Protein AF-A0A940U8F2-F1 (afdb_monomer_lite)

Structure (mmCIF, N/CA/C/O backbone):
data_AF-A0A940U8F2-F1
#
_entry.id   AF-A0A940U8F2-F1
#
loop_
_atom_site.group_PDB
_atom_site.id
_atom_site.type_symbol
_atom_site.label_atom_id
_atom_site.label_alt_id
_atom_site.label_comp_id
_atom_site.label_asym_id
_atom_site.label_entity_id
_atom_site.label_seq_id
_atom_site.pdbx_PDB_ins_code
_atom_site.Cartn_x
_atom_site.Cartn_y
_atom_site.Cartn_z
_atom_site.occupancy
_atom_site.B_iso_or_equiv
_atom_site.auth_seq_id
_atom_site.auth_comp_id
_atom_site.auth_asym_id
_atom_site.auth_atom_id
_atom_site.pdbx_PDB_model_num
ATOM 1 N N . MET A 1 1 ? 8.441 5.798 25.874 1.00 59.75 1 MET A N 1
ATOM 2 C CA . MET A 1 1 ? 7.255 6.318 25.148 1.00 59.75 1 MET A CA 1
ATOM 3 C C . MET A 1 1 ? 6.349 7.034 26.138 1.00 59.75 1 MET A C 1
ATOM 5 O O . MET A 1 1 ? 6.084 6.470 27.190 1.00 59.75 1 MET A O 1
ATOM 9 N N . ASN A 1 2 ? 5.897 8.252 25.826 1.00 71.06 2 ASN A N 1
ATOM 10 C CA . ASN A 1 2 ? 4.973 8.999 26.684 1.00 71.06 2 ASN A CA 1
ATOM 11 C C . ASN A 1 2 ? 3.582 8.312 26.681 1.00 71.06 2 ASN A C 1
ATOM 13 O O . ASN A 1 2 ? 3.031 8.088 25.598 1.00 71.06 2 ASN A O 1
ATOM 17 N N . PRO A 1 3 ? 3.006 7.964 27.847 1.00 66.31 3 PRO A N 1
ATOM 18 C CA . PRO A 1 3 ? 1.706 7.295 27.936 1.00 66.31 3 PRO A CA 1
ATOM 19 C C . PRO A 1 3 ? 0.546 8.101 27.324 1.00 66.31 3 PRO A C 1
ATOM 21 O O . PRO A 1 3 ? -0.394 7.497 26.803 1.00 66.31 3 PRO A O 1
ATOM 24 N N . ALA A 1 4 ? 0.626 9.437 27.306 1.00 69.94 4 ALA A N 1
ATOM 25 C CA . ALA A 1 4 ? -0.382 10.292 26.675 1.00 69.94 4 ALA A CA 1
ATOM 26 C C . ALA A 1 4 ? -0.457 10.069 25.153 1.00 69.94 4 ALA A C 1
ATOM 28 O O . ALA A 1 4 ? -1.543 9.855 24.612 1.00 69.94 4 ALA A O 1
ATOM 29 N N . GLY A 1 5 ? 0.698 9.983 24.482 1.00 78.88 5 GLY A N 1
ATOM 30 C CA . GLY A 1 5 ? 0.759 9.749 23.034 1.00 78.88 5 GLY A CA 1
ATOM 31 C C . GLY A 1 5 ? 0.177 8.392 22.625 1.00 78.88 5 GLY A C 1
ATOM 32 O O . GLY A 1 5 ? -0.480 8.272 21.595 1.00 78.88 5 GLY A O 1
ATOM 33 N N . ASN A 1 6 ? 0.322 7.362 23.465 1.00 84.56 6 ASN A N 1
ATOM 34 C CA . ASN A 1 6 ? -0.259 6.044 23.190 1.00 84.56 6 ASN A CA 1
ATOM 35 C C . ASN A 1 6 ? -1.803 6.074 23.247 1.00 84.56 6 ASN A C 1
ATOM 37 O O . ASN A 1 6 ? -2.477 5.403 22.463 1.00 84.56 6 ASN A O 1
ATOM 41 N N . ARG A 1 7 ? -2.3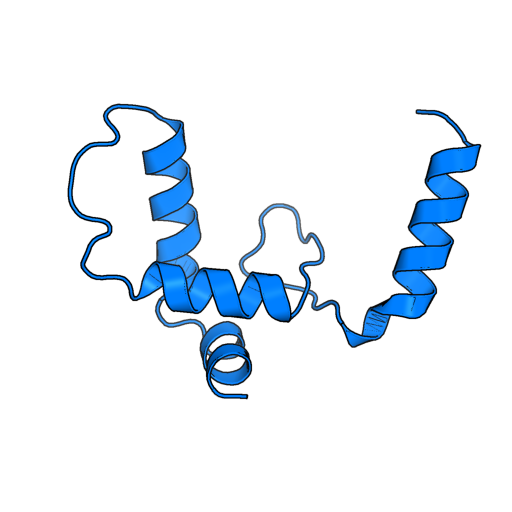86 6.892 24.135 1.00 89.81 7 ARG A N 1
ATOM 42 C CA . ARG A 1 7 ? -3.846 7.059 24.228 1.00 89.81 7 ARG A CA 1
ATOM 43 C C . ARG A 1 7 ? -4.417 7.758 22.994 1.00 89.81 7 ARG A C 1
ATOM 45 O O . ARG A 1 7 ? -5.446 7.323 22.477 1.00 89.81 7 ARG A O 1
ATOM 52 N N . GLU A 1 8 ? -3.743 8.795 22.508 1.00 93.19 8 GLU A N 1
ATOM 53 C CA . GLU A 1 8 ? -4.140 9.521 21.296 1.00 93.19 8 GLU A CA 1
ATOM 54 C C . GLU A 1 8 ? -4.049 8.637 20.051 1.00 93.19 8 GLU A C 1
ATOM 56 O O . GLU A 1 8 ? -5.012 8.560 19.288 1.00 93.19 8 GLU A O 1
ATOM 61 N N . ILE A 1 9 ? -2.954 7.881 19.905 1.00 88.94 9 ILE A N 1
ATOM 62 C CA . ILE A 1 9 ? -2.777 6.919 18.807 1.00 88.94 9 ILE A CA 1
ATOM 63 C C . ILE A 1 9 ? -3.903 5.878 18.811 1.00 88.94 9 ILE A C 1
ATOM 65 O O . ILE A 1 9 ? -4.515 5.626 17.772 1.00 88.94 9 ILE A O 1
ATOM 69 N N . LYS A 1 10 ? -4.232 5.298 19.974 1.00 90.88 10 LYS A N 1
ATOM 70 C CA . LYS A 1 10 ? -5.325 4.317 20.089 1.00 90.88 10 LYS A CA 1
ATOM 71 C C . LYS A 1 10 ? -6.682 4.915 19.722 1.00 90.88 10 LYS A C 1
ATOM 73 O O . LYS A 1 10 ? -7.448 4.274 19.003 1.00 90.88 10 LYS A O 1
ATOM 78 N N . LYS A 1 11 ? -6.975 6.137 20.181 1.00 94.75 11 LYS A N 1
ATOM 79 C CA . LYS A 1 11 ? -8.217 6.847 19.839 1.00 94.75 11 LYS A CA 1
ATOM 80 C C . LYS A 1 11 ? -8.307 7.089 18.332 1.00 94.75 11 LYS A C 1
ATOM 82 O O . LYS A 1 11 ? -9.337 6.788 17.732 1.00 94.75 11 LYS A O 1
ATOM 87 N N . TRP A 1 12 ? -7.221 7.559 17.723 1.00 92.38 12 TRP A N 1
ATOM 88 C CA . TRP A 1 12 ? -7.159 7.795 16.285 1.00 92.38 12 TRP A CA 1
ATOM 89 C C . TRP A 1 12 ? -7.351 6.498 15.486 1.00 92.38 12 TRP A C 1
ATOM 91 O O . TRP A 1 12 ? -8.164 6.466 14.564 1.00 92.38 12 TRP A O 1
ATOM 101 N N . LEU A 1 13 ? -6.677 5.407 15.870 1.00 90.19 13 LEU A N 1
ATOM 102 C CA . LEU A 1 13 ? -6.821 4.103 15.212 1.00 90.19 13 LEU A CA 1
ATOM 103 C C . LEU A 1 13 ? -8.249 3.560 15.306 1.00 90.19 13 LEU A C 1
ATOM 105 O O . LEU A 1 13 ? -8.758 3.027 14.322 1.00 90.19 13 LEU A O 1
ATOM 109 N N . ALA A 1 14 ? -8.910 3.715 16.457 1.00 92.06 14 ALA A N 1
ATOM 110 C CA . ALA A 1 14 ? -10.299 3.298 16.627 1.00 92.06 14 ALA A CA 1
ATOM 111 C C . ALA A 1 14 ? -11.246 4.078 15.699 1.00 92.06 14 ALA A C 1
ATOM 113 O O . ALA A 1 14 ? -12.098 3.476 15.047 1.00 92.06 14 ALA A O 1
ATOM 114 N N . GLN A 1 15 ? -11.058 5.396 15.588 1.00 95.88 15 GLN A N 1
ATOM 115 C CA . GLN A 1 15 ? -11.880 6.272 14.744 1.00 95.88 15 GLN A CA 1
ATOM 116 C C . GLN A 1 15 ? -11.653 6.055 13.242 1.00 95.88 15 GLN A C 1
ATOM 118 O O . GLN A 1 15 ? -12.573 6.243 12.454 1.00 95.88 15 GLN A O 1
ATOM 123 N N . ASN A 1 16 ? -10.449 5.638 12.847 1.00 95.06 16 ASN A N 1
ATOM 124 C CA . ASN A 1 16 ? -10.047 5.507 11.443 1.00 95.06 16 ASN A CA 1
ATOM 125 C C . ASN A 1 16 ? -9.894 4.046 10.996 1.00 95.06 16 ASN A C 1
ATOM 127 O O . ASN A 1 16 ? -9.320 3.773 9.940 1.00 95.06 16 ASN A O 1
ATOM 131 N N . ARG A 1 17 ? -10.395 3.076 11.775 1.00 92.44 17 ARG A N 1
ATOM 132 C CA . ARG A 1 17 ? -10.203 1.639 11.510 1.00 92.44 17 ARG A CA 1
ATOM 133 C C . ARG A 1 17 ? -10.694 1.217 10.123 1.00 92.44 17 ARG A C 1
ATOM 135 O O . ARG A 1 17 ? -10.083 0.363 9.492 1.00 92.44 17 ARG A O 1
ATOM 142 N N . ASN A 1 18 ? -11.762 1.836 9.623 1.00 94.25 18 ASN A N 1
ATOM 143 C CA . ASN A 1 18 ? -12.316 1.598 8.285 1.00 94.25 18 ASN A CA 1
ATOM 144 C C . ASN A 1 18 ? -11.396 2.067 7.140 1.00 94.25 18 ASN A C 1
ATOM 146 O O . ASN A 1 18 ? -11.574 1.626 6.002 1.00 94.25 18 ASN A O 1
ATOM 150 N N . LEU A 1 19 ? -10.439 2.956 7.415 1.00 95.38 19 LEU A N 1
ATOM 151 C CA . LEU A 1 19 ? -9.423 3.412 6.462 1.00 95.38 19 LEU A CA 1
ATOM 152 C C . LEU A 1 19 ? -8.189 2.508 6.455 1.00 95.38 19 LEU A C 1
ATOM 154 O O . LEU A 1 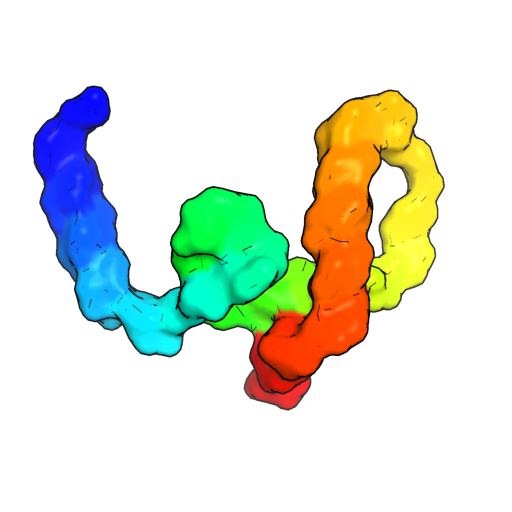19 ? -7.352 2.640 5.564 1.00 95.38 19 LEU A O 1
ATOM 158 N N . MET A 1 20 ? -8.079 1.596 7.419 1.00 95.06 20 MET A N 1
ATOM 159 C CA . MET A 1 20 ? -6.960 0.675 7.572 1.00 95.06 20 MET A CA 1
ATOM 160 C C . MET A 1 20 ? -7.312 -0.703 7.007 1.00 95.06 20 MET A C 1
ATOM 162 O O . MET A 1 20 ? -8.479 -1.089 6.928 1.00 95.06 20 MET A O 1
ATOM 166 N N . ILE A 1 21 ? -6.290 -1.448 6.605 1.00 94.56 21 ILE A N 1
ATOM 167 C CA . ILE A 1 21 ? -6.386 -2.858 6.236 1.00 94.56 21 ILE A CA 1
ATOM 168 C C . ILE A 1 21 ? -5.282 -3.640 6.935 1.00 94.56 21 ILE A C 1
ATOM 170 O O . ILE A 1 21 ? -4.179 -3.127 7.147 1.00 94.56 21 ILE A O 1
ATOM 174 N N . ASP A 1 22 ? -5.592 -4.887 7.257 1.00 92.88 22 ASP A N 1
ATOM 175 C CA . ASP A 1 22 ? -4.579 -5.889 7.549 1.00 92.88 22 ASP A CA 1
ATOM 176 C C . ASP A 1 22 ? -3.977 -6.343 6.211 1.00 92.88 22 ASP A C 1
ATOM 178 O O . ASP A 1 22 ? -4.685 -6.859 5.339 1.00 92.88 22 ASP A O 1
ATOM 182 N N . CYS A 1 23 ? -2.703 -6.023 5.983 1.00 92.62 23 CYS A N 1
ATOM 183 C CA . CYS A 1 23 ? -2.050 -6.272 4.705 1.00 92.62 23 CYS A CA 1
ATOM 184 C C . CYS A 1 23 ? -1.165 -7.518 4.803 1.00 92.62 23 CYS A C 1
ATOM 186 O O . CYS A 1 23 ? -0.121 -7.461 5.451 1.00 92.62 23 CYS A O 1
ATOM 188 N N . PRO A 1 24 ? -1.460 -8.595 4.048 1.00 91.69 24 PRO A N 1
ATOM 189 C CA . PRO A 1 24 ? -0.684 -9.838 4.106 1.00 91.69 24 PRO A CA 1
ATOM 190 C C . PRO A 1 24 ? 0.725 -9.705 3.505 1.00 91.69 24 PRO A C 1
ATOM 192 O O . PRO A 1 24 ? 1.500 -10.656 3.505 1.00 91.69 24 PRO A O 1
ATOM 195 N N . LYS A 1 25 ? 1.044 -8.548 2.913 1.00 90.44 25 LYS A N 1
ATOM 196 C CA . LYS A 1 25 ? 2.354 -8.224 2.329 1.00 90.44 25 LYS A CA 1
ATOM 197 C C . LYS A 1 25 ? 3.125 -7.202 3.166 1.00 90.44 25 LYS A C 1
ATOM 199 O O . LYS A 1 25 ? 4.183 -6.748 2.736 1.00 90.44 25 LYS A O 1
ATOM 204 N N . GLN A 1 26 ? 2.585 -6.792 4.316 1.00 88.38 26 GLN A N 1
ATOM 205 C CA . GLN A 1 26 ? 3.270 -5.892 5.229 1.00 88.38 26 GLN A CA 1
ATOM 206 C C . GLN A 1 26 ? 4.103 -6.712 6.223 1.00 88.38 26 GLN A C 1
ATOM 208 O O . GLN A 1 26 ? 3.544 -7.554 6.928 1.00 88.38 26 GLN A O 1
ATOM 213 N N . PRO A 1 27 ? 5.424 -6.479 6.311 1.00 83.25 27 PRO A N 1
ATOM 214 C CA . PRO A 1 27 ? 6.253 -7.127 7.319 1.00 83.25 27 PRO A CA 1
ATOM 215 C C . PRO A 1 27 ? 5.719 -6.869 8.733 1.00 83.25 27 PRO A C 1
ATOM 217 O O . PRO A 1 27 ? 5.303 -5.754 9.053 1.00 83.25 27 PRO A O 1
ATOM 220 N N . GLY A 1 28 ? 5.727 -7.905 9.573 1.00 85.50 28 GLY A N 1
ATOM 221 C CA . GLY A 1 28 ? 5.291 -7.810 10.970 1.00 85.50 28 GLY A CA 1
ATOM 222 C C . GLY A 1 28 ? 3.776 -7.727 11.182 1.00 85.50 28 GLY A C 1
ATOM 223 O O . GLY A 1 28 ? 3.363 -7.307 12.258 1.00 85.50 28 GLY A O 1
ATOM 224 N N . ASN A 1 29 ? 2.954 -8.099 10.187 1.00 80.50 29 ASN A N 1
ATOM 225 C CA . ASN A 1 29 ? 1.482 -8.065 10.259 1.00 80.50 29 ASN A CA 1
ATOM 226 C C . ASN A 1 29 ? 0.938 -6.695 10.703 1.00 80.50 29 ASN A C 1
ATOM 228 O O . ASN A 1 29 ? -0.010 -6.585 11.481 1.00 80.50 29 ASN A O 1
ATOM 232 N N . LEU A 1 30 ? 1.590 -5.626 10.239 1.00 85.44 30 LEU A N 1
ATOM 233 C CA . LEU A 1 30 ? 1.205 -4.266 10.583 1.00 85.44 30 LEU A CA 1
ATOM 234 C C . LEU A 1 30 ? 0.032 -3.797 9.719 1.00 85.44 30 LEU A C 1
ATOM 236 O O . LEU A 1 30 ? -0.033 -4.051 8.513 1.00 85.44 30 LEU A O 1
ATOM 240 N N . PHE A 1 31 ? -0.856 -3.013 10.328 1.00 90.69 31 PHE A N 1
ATOM 241 C CA . PHE A 1 31 ? -1.893 -2.305 9.590 1.00 90.69 31 PHE A CA 1
ATOM 242 C C . PHE A 1 31 ? -1.281 -1.266 8.646 1.00 90.69 31 PHE A C 1
ATOM 244 O O . PHE A 1 31 ? -0.301 -0.589 8.962 1.00 90.69 31 PHE A O 1
ATOM 251 N N . ILE A 1 32 ? -1.916 -1.088 7.494 1.00 94.25 32 ILE A N 1
ATOM 252 C CA . ILE A 1 32 ? -1.605 -0.022 6.541 1.00 94.25 32 ILE A CA 1
ATOM 253 C C . ILE A 1 32 ? -2.902 0.667 6.133 1.00 94.25 32 ILE A C 1
ATOM 255 O O . ILE A 1 32 ? -3.957 0.037 6.081 1.00 94.25 32 ILE A O 1
ATOM 259 N N . SER A 1 33 ? -2.854 1.963 5.837 1.00 95.69 33 SER A N 1
ATOM 260 C CA . SER A 1 33 ? -4.027 2.638 5.288 1.00 95.69 33 SER A CA 1
ATOM 261 C C . SER A 1 33 ? -4.316 2.162 3.860 1.00 95.69 33 SER A C 1
ATOM 263 O O . SER A 1 33 ? -3.404 1.841 3.091 1.00 95.69 33 SER A O 1
ATOM 265 N N . LYS A 1 34 ? -5.593 2.164 3.469 1.00 96.81 34 LYS A N 1
ATOM 266 C CA . LYS A 1 34 ? -6.042 1.887 2.095 1.00 96.81 34 LYS A CA 1
ATOM 267 C C . LYS A 1 34 ? -5.330 2.789 1.085 1.00 96.81 34 LYS A C 1
ATOM 269 O O . LYS A 1 34 ? -4.877 2.316 0.047 1.00 96.81 34 LYS A O 1
ATOM 274 N N . HIS A 1 35 ? -5.160 4.064 1.442 1.00 96.31 35 HIS A N 1
ATOM 275 C CA . HIS A 1 35 ? -4.430 5.049 0.642 1.00 96.31 35 HIS A CA 1
ATOM 276 C C . HIS A 1 35 ? -2.963 4.665 0.436 1.00 96.31 35 HIS A C 1
ATOM 278 O O . HIS A 1 35 ? -2.470 4.659 -0.689 1.00 96.31 35 HIS A O 1
ATOM 284 N N . ALA A 1 36 ? -2.256 4.287 1.506 1.00 95.56 36 ALA A N 1
ATOM 285 C CA . ALA A 1 36 ? -0.863 3.866 1.395 1.00 95.56 36 ALA A CA 1
ATOM 286 C C . ALA A 1 36 ? -0.719 2.551 0.606 1.00 95.56 36 ALA A C 1
ATOM 288 O O . ALA A 1 36 ? 0.220 2.411 -0.175 1.00 95.56 36 ALA A O 1
ATOM 289 N N . CYS A 1 37 ? -1.668 1.616 0.736 1.00 96.25 37 CYS A N 1
ATOM 290 C CA . CYS A 1 37 ? -1.711 0.408 -0.093 1.00 96.25 37 CYS A CA 1
ATOM 291 C C . CYS A 1 37 ? -1.883 0.740 -1.590 1.00 96.25 37 CYS A C 1
ATOM 293 O O . CYS A 1 37 ? -1.123 0.236 -2.418 1.00 96.25 37 CYS A O 1
ATOM 295 N N . SER A 1 38 ? -2.810 1.645 -1.923 1.00 96.69 38 SER A N 1
ATOM 296 C CA . SER A 1 38 ? -3.027 2.155 -3.286 1.00 96.69 38 SER A CA 1
ATOM 297 C C . SER A 1 38 ? -1.759 2.796 -3.865 1.00 96.69 38 SER A C 1
ATOM 299 O O . SER A 1 38 ? -1.323 2.443 -4.962 1.00 96.69 38 SER A O 1
ATOM 301 N N . LYS A 1 39 ? -1.090 3.660 -3.087 1.00 95.19 39 LYS A N 1
ATOM 302 C CA . LYS A 1 39 ? 0.191 4.274 -3.475 1.00 95.19 39 LYS A CA 1
ATOM 303 C C . LYS A 1 39 ? 1.284 3.243 -3.746 1.00 95.19 39 LYS A C 1
ATOM 305 O O . LYS A 1 39 ? 1.958 3.351 -4.763 1.00 95.19 39 LYS A O 1
ATOM 310 N N . ARG A 1 40 ? 1.446 2.236 -2.877 1.00 94.38 40 ARG A N 1
ATOM 311 C CA . ARG A 1 40 ? 2.442 1.165 -3.076 1.00 94.38 40 ARG A CA 1
ATOM 312 C C . ARG A 1 40 ? 2.197 0.393 -4.370 1.00 94.38 40 ARG A C 1
ATOM 314 O O . ARG A 1 40 ? 3.152 0.089 -5.074 1.00 94.38 40 ARG A O 1
ATOM 321 N N . HIS A 1 41 ? 0.938 0.109 -4.702 1.00 95.62 41 HIS A N 1
ATOM 322 C CA . HIS A 1 41 ? 0.607 -0.542 -5.967 1.00 95.62 41 HIS A CA 1
ATOM 323 C C . HIS A 1 41 ? 0.954 0.343 -7.170 1.00 95.62 41 HIS A C 1
ATOM 325 O O . HIS A 1 41 ? 1.682 -0.100 -8.051 1.00 95.62 41 HIS A O 1
ATOM 331 N N . LYS A 1 42 ? 0.531 1.613 -7.177 1.00 94.25 42 LYS A N 1
ATOM 332 C CA . LYS A 1 42 ? 0.866 2.546 -8.269 1.00 94.25 42 LYS A CA 1
ATOM 333 C C . LYS A 1 42 ? 2.380 2.699 -8.440 1.00 94.25 42 LYS A C 1
ATOM 335 O O . LYS A 1 42 ? 2.878 2.558 -9.548 1.00 94.25 42 LYS A O 1
ATOM 340 N N . ALA A 1 43 ? 3.113 2.865 -7.338 1.00 92.50 43 ALA A N 1
ATOM 341 C CA . ALA A 1 43 ? 4.571 2.939 -7.357 1.00 92.50 43 ALA A CA 1
ATOM 342 C C . ALA A 1 43 ? 5.216 1.660 -7.914 1.00 92.50 43 ALA A C 1
ATOM 344 O O . ALA A 1 43 ? 6.203 1.743 -8.629 1.00 92.50 43 ALA A O 1
ATOM 345 N N . SER A 1 44 ? 4.666 0.474 -7.629 1.00 92.75 44 SER A N 1
ATOM 346 C CA . SER A 1 44 ? 5.207 -0.798 -8.139 1.00 92.75 44 SER A CA 1
ATOM 347 C C . SER A 1 44 ? 5.041 -1.013 -9.652 1.00 92.75 44 SER A C 1
ATOM 349 O O . SER A 1 44 ? 5.708 -1.889 -10.220 1.00 92.75 44 SER A O 1
ATOM 351 N N . LEU A 1 45 ? 4.149 -0.239 -10.281 1.00 92.19 45 LEU A N 1
ATOM 352 C CA . LEU A 1 45 ? 3.900 -0.231 -11.724 1.00 92.19 45 LEU A CA 1
ATOM 353 C C . LEU A 1 45 ? 4.741 0.814 -12.462 1.00 92.19 45 LEU A C 1
ATOM 355 O O . LEU A 1 45 ? 4.776 0.781 -13.687 1.00 92.19 45 LEU A O 1
ATOM 359 N N . ASP A 1 46 ? 5.387 1.726 -11.735 1.00 87.50 46 ASP A N 1
ATOM 360 C CA . ASP A 1 46 ? 6.167 2.807 -12.319 1.00 87.50 46 ASP A CA 1
ATOM 361 C C . ASP A 1 46 ? 7.369 2.238 -13.108 1.00 87.50 46 ASP A C 1
ATOM 363 O O . ASP A 1 46 ? 8.246 1.593 -12.514 1.00 87.50 46 ASP A O 1
ATOM 367 N N . PRO A 1 47 ? 7.413 2.416 -14.443 1.00 72.44 47 PRO A N 1
ATOM 368 C CA . PRO A 1 47 ? 8.521 1.947 -15.272 1.00 72.44 47 PRO A CA 1
ATOM 369 C C . PRO A 1 47 ? 9.805 2.763 -15.047 1.00 72.44 47 PRO A C 1
ATOM 371 O O . PRO A 1 47 ? 10.893 2.269 -15.361 1.00 72.44 47 PRO A O 1
ATOM 374 N N . ASP A 1 48 ? 9.685 3.958 -14.458 1.00 71.50 48 ASP A N 1
ATOM 375 C CA . ASP A 1 48 ? 10.775 4.877 -14.133 1.00 71.50 48 ASP A CA 1
ATOM 376 C C . ASP A 1 48 ? 11.338 4.651 -12.723 1.00 71.50 48 ASP A C 1
ATOM 378 O O . ASP A 1 48 ? 12.215 5.386 -12.279 1.00 71.50 48 ASP A O 1
ATOM 382 N N . GLN A 1 49 ? 11.019 3.517 -12.074 1.00 63.78 49 GLN A N 1
ATOM 383 C CA . GLN A 1 49 ? 11.874 2.968 -10.996 1.00 63.78 49 GLN A CA 1
ATOM 384 C C . GLN A 1 49 ? 13.299 2.610 -11.467 1.00 63.78 49 GLN A C 1
ATOM 386 O O . GLN A 1 49 ? 14.102 2.023 -10.731 1.00 63.78 49 GLN A O 1
ATOM 391 N N . LYS A 1 50 ? 13.598 2.934 -12.722 1.00 55.19 50 LYS A N 1
ATOM 392 C CA . LYS A 1 50 ? 14.895 2.913 -13.342 1.00 55.19 50 LYS A CA 1
ATOM 393 C C . LYS A 1 50 ? 15.931 3.701 -12.530 1.00 55.19 50 LYS A C 1
ATOM 395 O O . LYS A 1 50 ? 15.981 4.921 -12.540 1.00 55.19 50 LYS A O 1
ATOM 400 N N . ILE A 1 51 ? 16.866 2.891 -12.032 1.00 47.78 51 ILE A N 1
ATOM 401 C CA . ILE A 1 51 ? 18.309 3.046 -12.246 1.00 47.78 51 ILE A CA 1
ATOM 402 C C . ILE A 1 51 ? 19.043 3.786 -11.101 1.00 47.78 51 ILE A C 1
ATOM 404 O O . ILE A 1 51 ? 18.950 4.991 -10.935 1.00 47.78 51 ILE A O 1
ATOM 408 N N . TYR A 1 52 ? 19.800 2.993 -10.327 1.00 50.53 52 TYR A N 1
ATOM 409 C CA . TYR A 1 52 ? 20.683 3.334 -9.195 1.00 50.53 52 TYR A CA 1
ATOM 410 C C . TYR A 1 52 ? 20.014 3.856 -7.912 1.00 50.53 52 TYR A C 1
ATOM 412 O O . TYR A 1 52 ? 20.035 5.039 -7.602 1.00 50.53 52 TYR A O 1
ATOM 420 N N . SER A 1 53 ? 19.585 2.938 -7.042 1.00 56.22 53 SER A N 1
ATOM 421 C CA . SE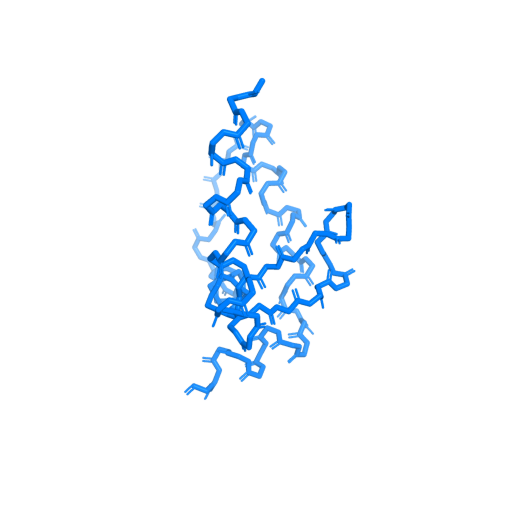R A 1 53 ? 20.084 3.082 -5.670 1.00 56.22 53 SER A CA 1
ATOM 422 C C . SER A 1 53 ? 21.177 2.036 -5.521 1.00 56.22 53 SER A C 1
ATOM 424 O O . SER A 1 53 ? 20.901 0.836 -5.452 1.00 56.22 53 SER A O 1
ATOM 426 N N . GLU A 1 54 ? 22.425 2.48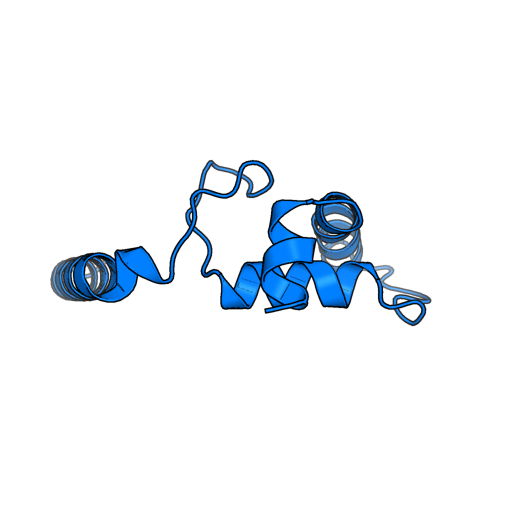3 -5.559 1.00 60.91 54 GLU A N 1
ATOM 427 C CA . GLU A 1 54 ? 23.531 1.686 -5.028 1.00 60.91 54 GLU A CA 1
ATOM 428 C C . GLU A 1 54 ? 23.390 1.526 -3.506 1.00 60.91 54 GLU A C 1
ATOM 430 O O . GLU A 1 54 ? 24.013 0.656 -2.905 1.00 60.91 54 GLU A O 1
ATOM 435 N N . ASP A 1 55 ? 22.514 2.320 -2.876 1.00 80.06 55 ASP A N 1
ATOM 436 C CA . ASP A 1 55 ? 22.201 2.187 -1.466 1.00 80.06 55 ASP A CA 1
ATOM 437 C C . ASP A 1 55 ? 21.198 1.060 -1.161 1.00 80.06 55 ASP A C 1
ATOM 439 O O . ASP A 1 55 ? 20.280 0.714 -1.924 1.00 80.06 55 ASP A O 1
ATOM 443 N N . PHE A 1 56 ? 21.396 0.508 0.034 1.00 84.44 56 PHE A N 1
ATOM 444 C CA . PHE A 1 56 ? 20.597 -0.545 0.644 1.00 84.44 56 PHE A CA 1
ATOM 445 C C . PHE A 1 56 ? 19.106 -0.188 0.759 1.00 84.44 56 PHE A C 1
ATOM 447 O O . PHE A 1 56 ? 18.246 -1.061 0.613 1.00 84.44 56 PHE A O 1
ATOM 454 N N . PHE A 1 57 ? 18.776 1.084 1.001 1.00 83.06 57 PHE A N 1
ATOM 455 C CA . PHE A 1 57 ? 17.404 1.511 1.267 1.00 83.06 57 PHE A CA 1
ATOM 456 C C . PHE A 1 57 ? 16.535 1.449 0.018 1.00 83.06 57 PHE A C 1
ATOM 458 O O . PHE A 1 57 ? 15.419 0.925 0.075 1.00 83.06 57 PHE A O 1
ATOM 465 N N . GLY A 1 58 ? 17.036 1.917 -1.123 1.00 83.75 58 GLY A N 1
ATOM 466 C CA . GLY A 1 58 ? 16.290 1.819 -2.368 1.00 83.75 58 GLY A CA 1
ATOM 467 C C . GLY A 1 58 ? 16.187 0.373 -2.865 1.00 83.75 58 GLY A C 1
ATOM 468 O O . GLY A 1 58 ? 15.147 0.007 -3.413 1.00 83.75 58 GLY A O 1
ATOM 469 N N . TYR A 1 59 ? 17.171 -0.498 -2.587 1.00 83.94 59 TYR A N 1
ATOM 470 C CA . TYR A 1 59 ? 17.026 -1.938 -2.841 1.00 83.94 59 TYR A CA 1
ATOM 471 C C . TYR A 1 59 ? 15.891 -2.544 -2.001 1.00 83.94 59 TYR A C 1
ATOM 473 O O . TYR A 1 59 ? 14.996 -3.191 -2.551 1.00 83.94 59 TYR A O 1
ATOM 481 N N . ALA A 1 60 ? 15.880 -2.289 -0.689 1.00 86.69 60 ALA A N 1
ATOM 482 C CA . ALA A 1 60 ? 14.836 -2.781 0.209 1.00 86.69 60 ALA A CA 1
ATOM 483 C C . ALA A 1 60 ? 13.443 -2.253 -0.179 1.00 86.69 60 ALA A C 1
ATOM 485 O O . ALA A 1 60 ? 12.471 -3.013 -0.186 1.00 86.69 60 ALA A O 1
ATOM 486 N N . LEU A 1 61 ? 13.345 -0.976 -0.568 1.00 86.06 61 LEU A N 1
ATOM 487 C CA . LEU A 1 61 ? 12.101 -0.379 -1.050 1.00 86.06 61 LEU A CA 1
ATOM 488 C C . LEU A 1 61 ? 11.600 -1.074 -2.322 1.00 86.06 61 LEU A C 1
ATOM 490 O O . LEU A 1 61 ? 10.435 -1.470 -2.370 1.00 86.06 61 LEU A O 1
ATOM 494 N N . ARG A 1 62 ? 12.468 -1.275 -3.325 1.00 85.31 62 ARG A N 1
ATOM 495 C CA . ARG A 1 62 ? 12.111 -1.978 -4.572 1.00 85.31 62 ARG A CA 1
ATOM 496 C C . ARG A 1 62 ? 11.615 -3.392 -4.295 1.00 85.31 62 ARG A C 1
ATOM 498 O O . ARG A 1 62 ? 10.568 -3.780 -4.812 1.00 85.31 62 ARG A O 1
ATOM 505 N N . GLN A 1 63 ? 12.306 -4.132 -3.428 1.00 87.25 63 GLN A N 1
ATOM 506 C CA . GLN A 1 63 ? 11.868 -5.473 -3.038 1.00 87.25 63 GLN A CA 1
ATOM 507 C C . GLN A 1 63 ? 10.527 -5.459 -2.294 1.00 87.25 63 GLN A C 1
ATOM 509 O O . GLN A 1 63 ? 9.676 -6.313 -2.523 1.00 87.25 63 GLN A O 1
ATOM 514 N N . GLY A 1 64 ? 10.279 -4.458 -1.451 1.00 88.69 64 GLY A N 1
ATOM 515 C CA . GLY A 1 64 ? 8.981 -4.294 -0.796 1.00 88.69 64 GLY A CA 1
ATOM 516 C C . GLY A 1 64 ? 7.842 -3.911 -1.753 1.00 88.69 64 GLY A C 1
ATOM 517 O O . GLY A 1 64 ? 6.683 -4.258 -1.495 1.00 88.69 64 GLY A O 1
ATOM 518 N N . LEU A 1 65 ? 8.144 -3.186 -2.836 1.00 91.38 65 LEU A N 1
ATOM 519 C CA . LEU A 1 65 ? 7.174 -2.775 -3.857 1.00 91.38 65 LEU A CA 1
ATOM 520 C C . LEU A 1 65 ? 6.907 -3.871 -4.892 1.00 91.38 65 LEU A C 1
ATOM 522 O O . LEU A 1 65 ? 5.778 -3.960 -5.370 1.00 91.38 65 LEU A O 1
ATOM 526 N N . SER A 1 66 ? 7.876 -4.736 -5.202 1.00 91.38 66 SER A N 1
ATOM 527 C CA . SER A 1 66 ? 7.683 -5.846 -6.150 1.00 91.38 66 SER A CA 1
ATOM 528 C C . SER A 1 66 ? 6.540 -6.777 -5.715 1.00 91.38 66 SER A C 1
ATOM 530 O O . SER A 1 66 ? 5.715 -7.170 -6.537 1.00 91.38 66 SER A O 1
ATOM 532 N N . LEU A 1 67 ? 6.382 -6.999 -4.403 1.00 92.38 67 LEU A N 1
ATOM 533 C CA . LEU A 1 67 ? 5.257 -7.734 -3.803 1.00 92.38 67 LEU A CA 1
ATOM 534 C C . LEU A 1 67 ? 3.879 -7.105 -4.079 1.00 92.38 67 LEU A C 1
ATOM 536 O O . LEU A 1 67 ? 2.847 -7.767 -3.927 1.00 92.38 67 LEU A O 1
ATOM 540 N N . CYS A 1 68 ? 3.841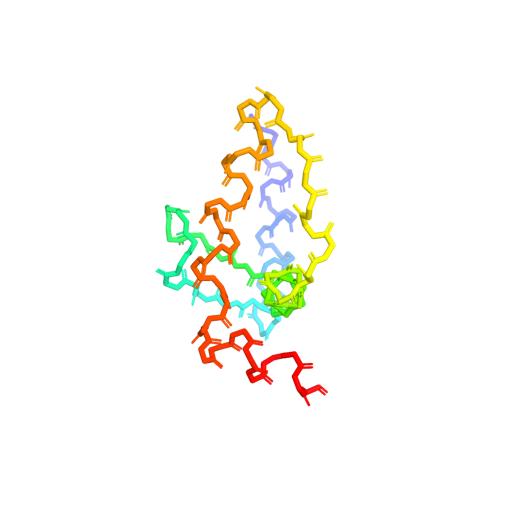 -5.813 -4.411 1.00 94.31 68 CYS A N 1
ATOM 541 C CA . CYS A 1 68 ? 2.619 -5.051 -4.645 1.00 94.31 68 CYS A CA 1
ATOM 542 C C . CYS A 1 68 ? 2.213 -4.984 -6.124 1.00 94.31 68 CYS A C 1
ATOM 544 O O . CYS A 1 68 ? 1.059 -4.629 -6.382 1.00 94.31 68 CYS A O 1
ATOM 546 N N . ARG A 1 69 ? 3.095 -5.365 -7.060 1.00 92.81 69 ARG A N 1
ATOM 547 C CA . ARG A 1 69 ? 2.867 -5.257 -8.512 1.00 92.81 69 ARG A CA 1
ATOM 548 C C . ARG A 1 69 ? 1.611 -5.995 -8.964 1.00 92.81 69 ARG A C 1
ATOM 550 O O . ARG A 1 69 ? 0.720 -5.381 -9.537 1.00 92.81 69 ARG A O 1
ATOM 557 N N . ASP A 1 70 ? 1.477 -7.259 -8.570 1.00 93.88 70 ASP A N 1
ATOM 558 C CA . ASP A 1 70 ? 0.328 -8.106 -8.930 1.00 93.88 70 ASP A CA 1
ATOM 559 C C . ASP A 1 70 ? -0.675 -8.284 -7.775 1.00 93.88 70 ASP A C 1
ATOM 561 O O . ASP A 1 70 ? -1.532 -9.173 -7.771 1.00 93.88 70 ASP A O 1
ATOM 565 N N . CYS A 1 71 ? -0.587 -7.435 -6.748 1.00 95.25 71 CYS A N 1
ATOM 566 C CA . CYS A 1 71 ? -1.438 -7.544 -5.570 1.00 95.25 71 CYS A CA 1
ATOM 567 C C . CYS A 1 71 ? -2.883 -7.119 -5.879 1.00 95.25 71 CYS A C 1
ATOM 569 O O . CYS A 1 71 ? -3.166 -5.945 -6.120 1.00 95.25 71 CYS A O 1
ATOM 571 N N . ARG A 1 72 ? -3.831 -8.063 -5.771 1.00 96.06 72 ARG A N 1
ATOM 572 C CA . ARG A 1 72 ? -5.271 -7.820 -6.004 1.00 96.06 72 ARG A CA 1
ATOM 573 C C . ARG A 1 72 ? -5.861 -6.738 -5.093 1.00 96.06 72 ARG A C 1
ATOM 575 O O . ARG A 1 72 ? -6.705 -5.967 -5.541 1.00 96.06 72 ARG A O 1
ATOM 582 N N . ILE A 1 73 ? -5.416 -6.671 -3.834 1.00 95.81 73 ILE A N 1
ATOM 583 C CA . ILE A 1 73 ? -5.876 -5.657 -2.869 1.00 95.81 73 ILE A CA 1
ATOM 584 C C . ILE A 1 73 ? -5.439 -4.266 -3.338 1.00 95.81 73 ILE A C 1
ATOM 586 O O . ILE A 1 73 ? -6.270 -3.370 -3.464 1.00 95.81 73 ILE A O 1
ATOM 590 N N . GLY A 1 74 ? -4.148 -4.117 -3.655 1.00 96.25 74 GLY A N 1
ATOM 591 C CA . GLY A 1 74 ? -3.576 -2.870 -4.158 1.00 96.25 74 GLY A CA 1
ATOM 592 C C . GLY A 1 74 ? -4.245 -2.410 -5.451 1.00 96.25 74 GLY A C 1
ATOM 593 O O . GLY A 1 74 ? -4.680 -1.266 -5.526 1.00 96.25 74 GLY A O 1
ATOM 594 N N . LYS A 1 75 ? -4.432 -3.324 -6.413 1.00 96.94 75 LYS A N 1
ATOM 595 C CA . LYS A 1 75 ? -5.142 -3.058 -7.673 1.00 96.94 75 LYS A CA 1
ATOM 596 C C . LYS A 1 75 ? -6.553 -2.526 -7.433 1.00 96.94 75 LYS A C 1
ATOM 598 O O . LYS A 1 75 ? -6.899 -1.462 -7.934 1.00 96.94 75 LYS A O 1
ATOM 603 N N . ARG A 1 76 ? -7.350 -3.213 -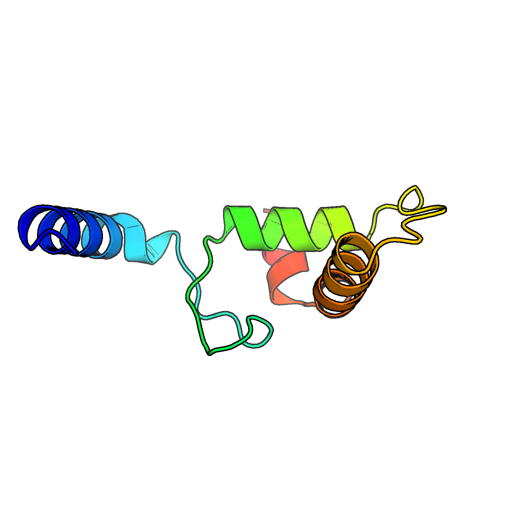6.604 1.00 96.75 76 ARG A N 1
ATOM 604 C CA . ARG A 1 76 ? -8.725 -2.788 -6.288 1.00 96.75 76 ARG A CA 1
ATOM 605 C C . ARG A 1 76 ? -8.771 -1.402 -5.641 1.00 96.75 76 ARG A C 1
ATOM 607 O O . ARG A 1 76 ? -9.665 -0.628 -5.945 1.00 96.75 76 ARG A O 1
ATOM 614 N N . LEU A 1 77 ? -7.825 -1.100 -4.752 1.00 96.12 77 LEU A N 1
ATOM 615 C CA . LEU A 1 77 ? -7.738 0.194 -4.064 1.00 96.12 77 LEU A CA 1
ATOM 616 C C . LEU A 1 77 ? -7.128 1.312 -4.926 1.00 96.12 77 LEU A C 1
ATOM 618 O O . LEU A 1 77 ? -7.241 2.479 -4.568 1.00 96.12 77 LEU A O 1
ATOM 622 N N . ALA A 1 78 ? -6.438 0.976 -6.014 1.00 94.25 78 ALA A N 1
ATOM 623 C CA . ALA A 1 78 ? -5.873 1.943 -6.952 1.00 94.25 78 ALA A CA 1
ATOM 624 C C . ALA A 1 78 ? -6.849 2.358 -8.055 1.00 94.25 78 ALA A C 1
ATOM 626 O O . ALA A 1 78 ? -6.680 3.444 -8.610 1.00 94.25 78 ALA A O 1
ATOM 627 N N . SER A 1 79 ? -7.825 1.497 -8.353 1.00 88.81 79 SER A N 1
ATOM 628 C CA . SER A 1 79 ? -8.897 1.723 -9.329 1.00 88.81 79 SER A CA 1
ATOM 629 C C . SER A 1 79 ? -10.178 2.322 -8.735 1.00 88.81 79 SER A C 1
ATOM 631 O O . SER A 1 79 ? -11.080 2.645 -9.500 1.00 88.81 79 SER A O 1
ATOM 633 N N . ALA A 1 80 ? -10.277 2.404 -7.405 1.00 66.88 80 ALA A N 1
ATOM 634 C CA . ALA A 1 80 ? -11.359 3.076 -6.685 1.00 66.88 80 ALA A CA 1
ATOM 635 C C . ALA A 1 80 ? -11.060 4.571 -6.536 1.00 66.88 80 ALA A C 1
ATOM 637 O O . ALA A 1 80 ? -12.034 5.350 -6.559 1.00 66.88 80 ALA A O 1
#

Sequence (80 aa):
MNPAGNREIKKWLAQNRNLMIDCPKQPGNLFISKHACSKRHKASLDPDQKIYSEDFFGYALRQGLSLCRDCRIGKRLASA

Foldseek 3Di:
DDPVVVVVVVVVCVVCVVQWDQDPLDPPSDIDGLVVLLVLQVVLPDPVLDDDPPDPVSVVSNVSSVVNPPDPSNVVSNVD

Radius of gyration: 15.2 Å; chains: 1; bounding box: 36×20×43 Å

pLDDT: mean 86.62, std 11.89, range [47.78, 96.94]

Secondary structure (DSSP, 8-state):
--HHHHHHHHHHHHHTGGGEEE-TTSGGG-EEEHHHHHHHHHHHH-TT--S---SHHHHHHHHHHHTTTT-HHHHHHH--